Protein AF-A0A1T4YBB3-F1 (afdb_monomer_lite)

Secondary structure (DSSP, 8-state):
------------HHHHHHHHHHHHHHHHHHHHHHHHHHHHHHHHTGGGHHHHHH-SS-PBPTTS-BSHHHHGGGHHHHHHHHHHHHHHHHHHHHHHHHHHHHTT--

pLDDT: mean 76.16, std 15.02, range [39.19, 95.38]

Structure (mmCIF, N/CA/C/O backbone):
data_AF-A0A1T4YBB3-F1
#
_entry.id   AF-A0A1T4YBB3-F1
#
loop_
_atom_site.group_PDB
_atom_site.id
_atom_site.type_symbol
_atom_site.label_atom_id
_atom_site.label_alt_id
_atom_site.label_comp_id
_atom_site.label_asym_id
_atom_site.label_entity_id
_atom_site.label_seq_id
_atom_site.pdbx_PDB_ins_code
_atom_site.Cartn_x
_atom_site.Cartn_y
_atom_site.Cartn_z
_atom_site.occupancy
_atom_site.B_iso_or_equiv
_atom_site.auth_seq_id
_atom_site.auth_comp_id
_atom_site.auth_asym_id
_atom_site.auth_atom_id
_atom_site.pdbx_PDB_model_num
ATOM 1 N N . MET A 1 1 ? -35.969 -3.543 48.781 1.00 39.19 1 MET A N 1
ATOM 2 C CA . MET A 1 1 ? -34.513 -3.291 48.870 1.00 39.19 1 MET A CA 1
ATOM 3 C C . MET A 1 1 ? -33.815 -4.202 47.874 1.00 39.19 1 MET A C 1
ATOM 5 O O . MET A 1 1 ? -33.617 -5.369 48.161 1.00 39.19 1 MET A O 1
ATOM 9 N N . GLY A 1 2 ? -33.531 -3.699 46.675 1.00 42.69 2 GLY A N 1
ATOM 10 C CA . GLY A 1 2 ? -32.759 -4.411 45.659 1.00 42.69 2 GLY A CA 1
ATOM 11 C C . GLY A 1 2 ? -31.737 -3.434 45.110 1.00 42.69 2 GLY A C 1
ATOM 12 O O . GLY A 1 2 ? -32.071 -2.596 44.278 1.00 42.69 2 GLY A O 1
ATOM 13 N N . ILE A 1 3 ? -30.525 -3.470 45.659 1.00 47.03 3 ILE A N 1
ATOM 14 C CA . ILE A 1 3 ? -29.401 -2.661 45.191 1.00 47.03 3 ILE A CA 1
ATOM 15 C C . ILE A 1 3 ? -28.944 -3.308 43.884 1.00 47.03 3 ILE A C 1
ATOM 17 O O . ILE A 1 3 ? -28.122 -4.218 43.885 1.00 47.03 3 ILE A O 1
ATOM 21 N N . PHE A 1 4 ? -29.530 -2.876 42.765 1.00 47.88 4 PHE A N 1
ATOM 22 C CA . PHE A 1 4 ? -28.971 -3.126 41.443 1.00 47.88 4 PHE A CA 1
ATOM 23 C C . PHE A 1 4 ? -27.657 -2.353 41.364 1.00 47.88 4 PHE A C 1
ATOM 25 O O . PHE A 1 4 ? -27.613 -1.162 41.049 1.00 47.88 4 PHE A O 1
ATOM 32 N N . THR A 1 5 ? -26.574 -3.035 41.713 1.00 47.62 5 THR A N 1
ATOM 33 C CA . THR A 1 5 ? -25.212 -2.630 41.405 1.00 47.62 5 THR A CA 1
ATOM 34 C C . THR A 1 5 ? -25.109 -2.485 39.892 1.00 47.62 5 THR A C 1
ATOM 36 O O . THR A 1 5 ? -24.869 -3.446 39.166 1.00 47.62 5 THR A O 1
ATOM 39 N N . LYS A 1 6 ? -25.282 -1.254 39.393 1.00 47.25 6 LYS A N 1
ATOM 40 C CA . LYS A 1 6 ? -24.726 -0.850 38.102 1.00 47.25 6 LYS A CA 1
ATOM 41 C C . LYS A 1 6 ? -23.209 -0.971 38.232 1.00 47.25 6 LYS A C 1
ATOM 43 O O . LYS A 1 6 ? -22.528 0.019 38.499 1.00 47.25 6 LYS A O 1
ATOM 48 N N . SER A 1 7 ? -22.667 -2.173 38.044 1.00 48.91 7 SER A N 1
AT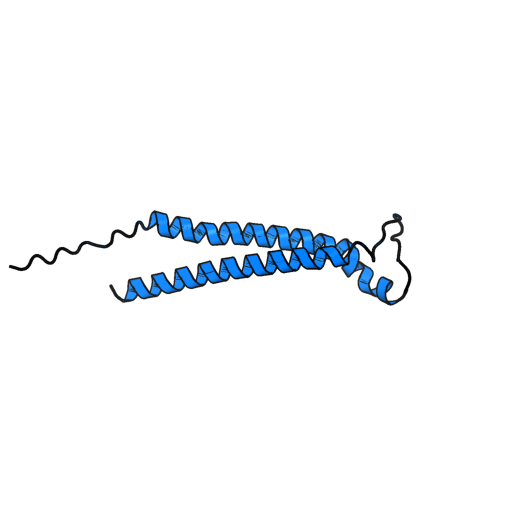OM 49 C CA . SER A 1 7 ? -21.297 -2.343 37.585 1.00 48.91 7 SER A CA 1
ATOM 50 C C . SER A 1 7 ? -21.266 -1.748 36.184 1.00 48.91 7 SER A C 1
ATOM 52 O O . SER A 1 7 ? -21.391 -2.435 35.175 1.00 48.91 7 SER A O 1
ATOM 54 N N . LYS A 1 8 ? -21.193 -0.410 36.125 1.00 48.59 8 LYS A N 1
ATOM 55 C CA . LYS A 1 8 ? -20.836 0.306 34.913 1.00 48.59 8 LYS A CA 1
ATOM 56 C C . LYS A 1 8 ? -19.569 -0.369 34.454 1.00 48.59 8 LYS A C 1
ATOM 58 O O . LYS A 1 8 ? -18.534 -0.295 35.110 1.00 48.59 8 LYS A O 1
ATOM 63 N N . VAL A 1 9 ? -19.734 -1.103 33.373 1.00 54.16 9 VAL A N 1
ATOM 64 C CA . VAL A 1 9 ? -18.707 -1.641 32.523 1.00 54.16 9 VAL A CA 1
ATOM 65 C C . VAL A 1 9 ? -17.825 -0.443 32.191 1.00 54.16 9 VAL A C 1
ATOM 67 O O . VAL A 1 9 ? -18.072 0.307 31.252 1.00 54.16 9 VAL A O 1
ATOM 70 N N . THR A 1 10 ? -16.824 -0.199 33.038 1.00 50.91 10 THR A N 1
ATOM 71 C CA . THR A 1 10 ? -15.710 0.699 32.772 1.00 50.91 10 THR A CA 1
ATOM 72 C C . THR A 1 10 ? -14.899 -0.020 31.710 1.00 50.91 10 THR A C 1
ATOM 74 O O . THR A 1 10 ? -13.813 -0.535 31.967 1.00 50.91 10 THR A O 1
ATOM 77 N N . VAL A 1 11 ? -15.470 -0.149 30.503 1.00 57.09 11 VAL A N 1
ATOM 78 C CA . VAL A 1 11 ? -14.690 -0.464 29.318 1.00 57.09 11 VAL A CA 1
ATOM 79 C C . VAL A 1 11 ? -13.616 0.589 29.344 1.00 57.09 11 VAL A C 1
ATOM 81 O O . VAL A 1 11 ? -13.920 1.781 29.367 1.00 57.09 11 VAL A O 1
ATOM 84 N N . ASN A 1 12 ? -12.374 0.148 29.456 1.00 53.75 12 ASN A N 1
ATOM 85 C CA . ASN A 1 12 ? -11.222 1.019 29.503 1.00 53.75 12 ASN A CA 1
ATOM 86 C C . ASN A 1 12 ? -11.205 1.785 28.167 1.00 53.75 12 ASN A C 1
ATOM 88 O O . ASN A 1 12 ? -10.692 1.298 27.158 1.00 53.75 12 ASN A O 1
ATOM 92 N N . THR A 1 13 ? -11.877 2.938 28.129 1.00 59.69 13 THR A N 1
ATOM 93 C CA . THR A 1 13 ? -12.187 3.710 26.916 1.00 59.69 13 THR A CA 1
ATOM 94 C C . THR A 1 13 ? -10.900 4.119 26.208 1.00 59.69 13 THR A C 1
ATOM 96 O O . THR A 1 13 ? -10.827 4.136 24.976 1.00 59.69 13 THR A O 1
ATOM 99 N N . SER A 1 14 ? -9.848 4.336 26.999 1.00 57.69 14 SER A N 1
ATOM 100 C CA . SER A 1 14 ? -8.469 4.561 26.576 1.00 57.69 14 SER A CA 1
ATOM 101 C C . SER A 1 14 ? -7.889 3.386 25.776 1.00 57.69 14 SER A C 1
ATOM 103 O O . SER A 1 14 ? -7.282 3.597 24.724 1.00 57.69 14 SER A O 1
ATOM 105 N N . PHE A 1 15 ? -8.113 2.142 26.206 1.00 61.09 15 PHE A N 1
ATOM 106 C CA . PHE A 1 15 ? -7.582 0.944 25.553 1.00 61.09 15 PHE A CA 1
ATOM 107 C C . PHE A 1 15 ? -8.271 0.681 24.210 1.00 61.09 15 PHE A C 1
ATOM 109 O O . PHE A 1 15 ? -7.610 0.415 23.203 1.00 61.09 15 PHE A O 1
ATOM 116 N N . THR A 1 16 ? -9.596 0.842 24.158 1.00 65.62 16 THR A N 1
ATOM 117 C CA . THR A 1 16 ? -10.370 0.730 22.913 1.00 65.62 16 THR A CA 1
ATOM 118 C C . THR A 1 16 ? -10.020 1.829 21.913 1.00 65.62 16 THR A C 1
ATOM 120 O O . THR A 1 16 ? -9.893 1.551 20.719 1.00 65.62 16 THR A O 1
ATOM 123 N N . ALA A 1 17 ? -9.785 3.058 22.386 1.00 65.88 17 ALA A N 1
ATOM 124 C CA . ALA A 1 17 ? -9.340 4.158 21.539 1.00 65.88 17 ALA A CA 1
ATOM 125 C C . ALA A 1 17 ? -7.941 3.880 20.968 1.00 65.88 17 ALA A C 1
ATOM 127 O O . ALA A 1 17 ? -7.756 3.942 19.753 1.00 65.88 17 ALA A O 1
ATOM 128 N N . LYS A 1 18 ? -6.975 3.485 21.806 1.00 73.44 18 LYS A N 1
ATOM 129 C CA . LYS A 1 18 ? -5.600 3.171 21.379 1.00 73.44 18 LYS A CA 1
ATOM 130 C C . LYS A 1 18 ? -5.560 2.076 20.308 1.00 73.44 18 LYS A C 1
ATOM 132 O O . LYS A 1 18 ? -4.876 2.218 19.294 1.00 73.44 18 LYS A O 1
ATOM 137 N N . ARG A 1 19 ? -6.344 1.008 20.494 1.00 74.38 19 ARG A N 1
ATOM 138 C CA . ARG A 1 19 ? -6.449 -0.102 19.532 1.00 74.38 19 ARG A CA 1
ATOM 139 C C . ARG A 1 19 ? -7.051 0.349 18.198 1.00 74.38 19 ARG A C 1
ATOM 141 O O . ARG A 1 19 ? -6.609 -0.103 17.147 1.00 74.38 19 ARG A O 1
ATOM 148 N N . ARG A 1 20 ? -8.002 1.288 18.227 1.00 73.25 20 ARG A N 1
ATOM 149 C CA . ARG A 1 20 ? -8.627 1.873 17.034 1.00 73.25 20 ARG A CA 1
ATOM 150 C C . ARG A 1 20 ? -7.647 2.733 16.225 1.00 73.25 20 ARG A C 1
ATOM 152 O O . ARG A 1 20 ? -7.534 2.543 15.017 1.00 73.25 20 ARG A O 1
ATOM 159 N N . TRP A 1 21 ? -6.904 3.625 16.877 1.00 78.38 21 TRP A N 1
ATOM 160 C CA . TRP A 1 21 ? -5.900 4.470 16.214 1.00 78.38 21 TRP A CA 1
ATOM 161 C C . TRP A 1 21 ? -4.757 3.659 15.597 1.00 78.38 21 TRP A C 1
ATOM 163 O O . TRP A 1 21 ? -4.272 4.002 14.522 1.00 78.38 21 TRP A O 1
ATOM 173 N N . SER A 1 22 ? -4.390 2.530 16.212 1.00 84.75 22 SER A N 1
ATOM 174 C CA . SER A 1 22 ? -3.405 1.606 15.642 1.00 84.75 22 SER A CA 1
ATOM 175 C C . SER A 1 22 ? -3.799 1.120 14.240 1.00 84.75 22 SER A C 1
ATOM 177 O O . SER A 1 22 ? -2.941 1.044 13.366 1.00 84.75 22 SER A O 1
ATOM 179 N N . HIS A 1 23 ? -5.087 0.869 13.968 1.00 85.44 23 HIS A N 1
ATOM 180 C CA . HIS A 1 23 ? -5.533 0.472 12.628 1.00 85.44 23 HIS A CA 1
ATOM 181 C C . HIS A 1 23 ? -5.306 1.563 11.577 1.00 85.44 23 HIS A C 1
ATOM 183 O O . HIS A 1 23 ? -4.908 1.233 10.462 1.00 85.44 23 HIS A O 1
ATOM 189 N N . LEU A 1 24 ? -5.512 2.834 11.935 1.00 88.69 24 LEU A N 1
ATOM 190 C CA . LEU A 1 24 ? -5.277 3.966 11.037 1.00 88.69 24 LEU A CA 1
ATOM 191 C C . LEU A 1 24 ? -3.786 4.184 10.784 1.00 88.69 24 LEU A C 1
ATOM 193 O O . LEU A 1 24 ? -3.385 4.330 9.636 1.00 88.69 24 LEU A O 1
ATOM 197 N N . ILE A 1 25 ? -2.959 4.132 11.832 1.00 91.44 25 ILE A N 1
ATOM 198 C CA . ILE A 1 25 ? -1.500 4.260 11.700 1.00 91.44 25 ILE A CA 1
ATOM 199 C C . ILE A 1 25 ? -0.959 3.150 10.795 1.00 91.44 25 ILE A C 1
ATOM 201 O O . ILE A 1 25 ? -0.224 3.417 9.848 1.00 91.44 25 ILE A O 1
ATOM 205 N N . 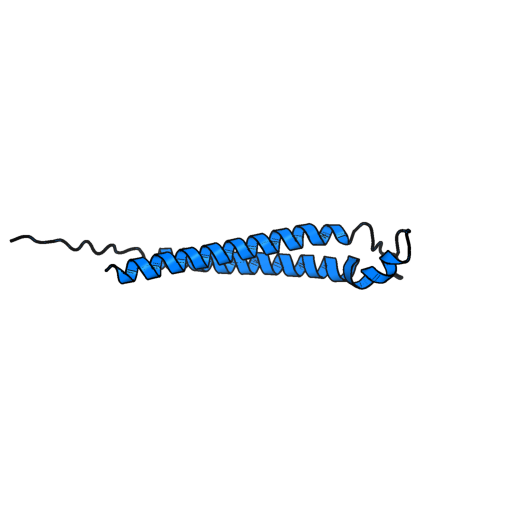ILE A 1 26 ? -1.376 1.904 11.033 1.00 91.75 26 ILE A N 1
ATOM 206 C CA . ILE A 1 26 ? -0.978 0.770 10.197 1.00 91.75 26 ILE A CA 1
ATOM 207 C C . ILE A 1 26 ? -1.471 0.968 8.757 1.00 91.75 26 ILE A C 1
ATOM 209 O O . ILE A 1 26 ? -0.714 0.691 7.831 1.00 91.75 26 ILE A O 1
ATOM 213 N N . ALA A 1 27 ? -2.697 1.457 8.547 1.00 91.50 27 ALA A N 1
ATOM 214 C CA . ALA A 1 27 ? -3.210 1.733 7.207 1.00 91.50 27 ALA A CA 1
ATOM 215 C C . ALA A 1 27 ? -2.351 2.772 6.470 1.00 91.50 27 ALA A C 1
ATOM 217 O O . ALA A 1 27 ? -1.960 2.519 5.336 1.00 91.50 27 ALA A O 1
ATOM 218 N N . ILE A 1 28 ? -1.997 3.884 7.124 1.00 94.69 28 ILE A N 1
ATOM 219 C CA . ILE A 1 28 ? -1.136 4.932 6.552 1.00 94.69 28 ILE A CA 1
ATOM 220 C C . ILE A 1 28 ? 0.207 4.350 6.111 1.00 94.69 28 ILE A C 1
ATOM 222 O O . ILE A 1 28 ? 0.641 4.601 4.992 1.00 94.69 28 ILE A O 1
ATOM 226 N N . VAL A 1 29 ? 0.835 3.523 6.951 1.00 95.38 29 VAL A N 1
ATOM 227 C CA . VAL A 1 29 ? 2.105 2.864 6.609 1.00 95.38 29 VAL A CA 1
ATOM 228 C C . VAL A 1 29 ? 1.956 1.990 5.360 1.00 95.38 29 VAL A C 1
ATOM 230 O O . VAL A 1 29 ? 2.778 2.071 4.452 1.00 95.38 29 VAL A O 1
ATOM 233 N N . HIS A 1 30 ? 0.886 1.194 5.270 1.00 93.44 30 HIS A N 1
ATOM 234 C CA . HIS A 1 30 ? 0.642 0.344 4.102 1.00 93.44 30 HIS A CA 1
ATOM 235 C C . HIS A 1 30 ? 0.375 1.165 2.836 1.00 93.44 30 HIS A C 1
ATOM 237 O O . HIS A 1 30 ? 0.912 0.835 1.784 1.00 93.44 30 HIS A O 1
ATOM 243 N N . PHE A 1 31 ? -0.389 2.256 2.924 1.00 93.94 31 PHE A N 1
ATOM 244 C CA . PHE A 1 31 ? -0.596 3.151 1.783 1.00 93.94 31 PHE A CA 1
ATOM 245 C C . PHE A 1 31 ? 0.688 3.870 1.363 1.00 93.94 31 PHE A C 1
ATOM 247 O O . PHE A 1 31 ? 0.913 4.035 0.169 1.00 93.94 31 PHE A O 1
ATOM 254 N N . GLY A 1 32 ? 1.559 4.226 2.311 1.00 95.06 32 GLY A N 1
ATOM 255 C CA . GLY A 1 32 ? 2.886 4.763 2.014 1.00 95.06 32 GLY A CA 1
ATOM 256 C C . GLY A 1 32 ? 3.731 3.784 1.197 1.00 95.06 32 GLY A C 1
ATOM 257 O O . GLY A 1 32 ? 4.270 4.154 0.157 1.00 95.06 32 GLY A O 1
ATOM 258 N N . PHE A 1 33 ? 3.779 2.511 1.603 1.00 93.69 33 PHE A N 1
ATOM 259 C CA . PHE A 1 33 ? 4.454 1.470 0.821 1.00 93.69 33 PHE A CA 1
ATOM 260 C C . PHE A 1 33 ? 3.787 1.232 -0.537 1.00 93.69 33 PHE A C 1
ATOM 262 O O . PHE A 1 33 ? 4.481 1.118 -1.544 1.00 93.69 33 PHE A O 1
ATOM 269 N N . ALA A 1 34 ? 2.454 1.204 -0.596 1.00 93.50 34 ALA A N 1
ATOM 270 C CA . ALA A 1 34 ? 1.723 1.052 -1.851 1.00 93.50 34 ALA A CA 1
ATOM 271 C C . ALA A 1 34 ? 2.060 2.172 -2.846 1.00 93.50 34 ALA A C 1
ATOM 273 O O . ALA A 1 34 ? 2.311 1.889 -4.018 1.00 93.50 34 ALA A O 1
ATOM 274 N N . ALA A 1 35 ? 2.121 3.419 -2.367 1.00 93.00 35 ALA A N 1
ATOM 275 C CA . ALA A 1 35 ? 2.495 4.584 -3.158 1.00 93.00 35 ALA A CA 1
ATOM 276 C C . ALA A 1 35 ? 3.960 4.524 -3.609 1.00 93.00 35 ALA A C 1
ATOM 278 O O . ALA A 1 35 ? 4.239 4.787 -4.774 1.00 93.00 35 ALA A O 1
ATOM 279 N N . LEU A 1 36 ? 4.883 4.114 -2.731 1.00 93.44 36 LEU A N 1
ATOM 280 C CA . LEU A 1 36 ? 6.298 3.943 -3.072 1.00 93.44 36 LEU A CA 1
ATOM 281 C C . LEU A 1 36 ? 6.487 2.915 -4.198 1.00 93.44 36 LEU A C 1
ATOM 283 O O . LEU A 1 36 ? 7.099 3.214 -5.220 1.00 93.44 36 LEU A O 1
ATOM 287 N N . PHE A 1 37 ? 5.920 1.717 -4.045 1.00 90.75 37 PHE A N 1
ATOM 288 C CA . PHE A 1 37 ? 6.016 0.681 -5.076 1.00 90.75 37 PHE A CA 1
ATOM 289 C C . PHE A 1 37 ? 5.240 1.053 -6.344 1.00 90.75 37 PHE A C 1
ATOM 291 O O . PHE A 1 37 ? 5.686 0.741 -7.446 1.00 90.75 37 PHE A O 1
ATOM 298 N N . GLY A 1 38 ? 4.121 1.767 -6.205 1.00 90.69 38 GLY A N 1
ATOM 299 C CA . GLY A 1 38 ? 3.359 2.309 -7.328 1.00 90.69 38 GLY A CA 1
ATOM 300 C C . GLY A 1 38 ? 4.153 3.351 -8.117 1.00 90.69 38 GLY A C 1
ATOM 301 O O . GLY A 1 38 ? 4.117 3.345 -9.343 1.00 90.69 38 GLY A O 1
ATOM 302 N N . PHE A 1 39 ? 4.937 4.190 -7.438 1.00 89.69 39 PHE A N 1
ATOM 303 C CA . PHE A 1 39 ? 5.843 5.145 -8.072 1.00 89.69 39 PHE A CA 1
ATOM 304 C C . PHE A 1 39 ? 6.968 4.436 -8.839 1.00 89.69 39 PHE A C 1
ATOM 306 O O . PHE A 1 39 ? 7.236 4.779 -9.991 1.00 89.69 39 PHE A O 1
ATOM 313 N N . CYS A 1 40 ? 7.573 3.395 -8.255 1.00 87.06 40 CYS A N 1
ATOM 314 C CA . CYS A 1 40 ? 8.551 2.558 -8.956 1.00 87.06 40 CYS A CA 1
ATOM 315 C C . CYS A 1 40 ? 7.942 1.879 -10.192 1.00 87.06 40 CYS A C 1
ATOM 317 O O . CYS A 1 40 ? 8.548 1.902 -11.260 1.00 87.06 40 CYS A O 1
ATOM 319 N N . PHE A 1 41 ? 6.734 1.321 -10.076 1.00 86.88 41 PHE A N 1
ATOM 320 C CA . PHE A 1 41 ? 6.001 0.754 -11.210 1.00 86.88 41 PHE A CA 1
ATOM 321 C C . PHE A 1 41 ? 5.725 1.805 -12.293 1.00 86.88 41 PHE A C 1
ATOM 323 O O . PHE A 1 41 ? 5.924 1.545 -13.481 1.00 86.88 41 PHE A O 1
ATOM 330 N N . TYR A 1 42 ? 5.314 3.007 -11.888 1.00 85.25 42 TYR A N 1
ATOM 331 C CA . TYR A 1 42 ? 5.020 4.090 -12.812 1.00 85.25 42 TYR A CA 1
ATOM 332 C C . TYR A 1 42 ? 6.256 4.490 -13.619 1.00 85.25 42 TYR A C 1
ATOM 334 O O . TYR A 1 42 ? 6.229 4.425 -14.843 1.00 85.25 42 TYR A O 1
ATOM 342 N N . GLY A 1 43 ? 7.360 4.833 -12.951 1.00 82.25 43 GLY A N 1
ATOM 343 C CA . GLY A 1 43 ? 8.572 5.291 -13.635 1.00 82.25 43 GLY A CA 1
ATOM 344 C C . GLY A 1 43 ? 9.268 4.209 -14.464 1.00 82.25 43 GLY A C 1
ATOM 345 O O . GLY A 1 43 ? 9.963 4.523 -15.427 1.00 82.25 43 GLY A O 1
ATOM 346 N N . ARG A 1 44 ? 9.091 2.932 -14.103 1.00 76.88 44 ARG A N 1
ATOM 347 C CA . ARG A 1 44 ? 9.872 1.819 -14.664 1.00 76.88 44 ARG A CA 1
ATOM 348 C C . ARG A 1 44 ? 9.110 0.932 -15.638 1.00 76.88 44 ARG A C 1
ATOM 350 O O . ARG A 1 44 ? 9.746 0.142 -16.313 1.00 76.88 44 ARG A O 1
ATOM 357 N N . PHE A 1 45 ? 7.786 1.043 -15.700 1.00 78.44 45 PHE A N 1
ATOM 358 C CA . PHE A 1 45 ? 6.950 0.296 -16.640 1.00 78.44 45 PHE A CA 1
ATOM 359 C C . PHE A 1 45 ? 5.876 1.180 -17.261 1.00 78.44 45 PHE A C 1
ATOM 361 O O . PHE A 1 45 ? 5.789 1.286 -18.478 1.00 78.44 45 PHE A O 1
ATOM 368 N N . TRP A 1 46 ? 5.055 1.832 -16.431 1.00 80.06 46 TRP A N 1
ATOM 369 C CA . TRP A 1 46 ? 3.858 2.511 -16.928 1.00 80.06 46 TRP A CA 1
ATOM 370 C C . TRP A 1 46 ? 4.189 3.721 -17.805 1.00 80.06 46 TRP A C 1
ATOM 372 O O . TRP A 1 46 ? 3.583 3.887 -18.851 1.00 80.06 46 TRP A O 1
ATOM 382 N N . ALA A 1 47 ? 5.176 4.540 -17.450 1.00 81.19 47 ALA A N 1
ATOM 383 C CA . ALA A 1 47 ? 5.558 5.701 -18.257 1.00 81.19 47 ALA A CA 1
ATOM 384 C C . ALA A 1 47 ? 5.948 5.326 -19.701 1.00 81.19 47 ALA A C 1
ATOM 386 O O . ALA A 1 47 ? 5.712 6.097 -20.621 1.00 81.19 47 ALA A O 1
ATOM 387 N N . TRP A 1 48 ? 6.463 4.111 -19.895 1.00 76.69 48 TRP A N 1
ATOM 388 C CA . TRP A 1 48 ? 7.002 3.603 -21.157 1.00 76.69 48 TRP A CA 1
ATOM 389 C C . TRP A 1 48 ? 6.092 2.551 -21.812 1.00 76.69 48 TRP A C 1
ATOM 391 O O . TRP A 1 48 ? 6.491 1.873 -22.755 1.00 76.69 48 TRP A O 1
ATOM 401 N N . ARG A 1 49 ? 4.865 2.382 -21.301 1.00 76.31 49 ARG A N 1
ATOM 402 C CA . ARG A 1 49 ? 3.915 1.329 -21.709 1.00 76.31 49 ARG A CA 1
ATOM 403 C C . ARG A 1 49 ? 3.609 1.329 -23.209 1.00 76.31 49 ARG A C 1
ATOM 405 O O . ARG A 1 49 ? 3.419 0.266 -23.786 1.00 76.31 49 ARG A O 1
ATOM 412 N N . GLU A 1 50 ? 3.537 2.509 -23.818 1.00 76.62 50 GLU A N 1
ATOM 413 C CA . GLU A 1 50 ? 3.191 2.661 -25.234 1.00 76.62 50 GLU A CA 1
ATOM 414 C C . GLU A 1 50 ? 4.376 2.313 -26.133 1.00 76.62 50 GLU A C 1
ATOM 416 O O . GLU A 1 50 ? 4.198 1.649 -27.147 1.00 76.62 50 GLU A O 1
ATOM 421 N N . GLU A 1 51 ? 5.589 2.666 -25.709 1.00 75.75 51 GLU A N 1
ATOM 422 C CA . GLU A 1 51 ? 6.824 2.308 -26.405 1.00 75.75 51 GLU A CA 1
ATOM 423 C C . GLU A 1 51 ? 7.092 0.800 -26.302 1.00 75.75 51 GLU A C 1
ATOM 425 O O . GLU A 1 51 ? 7.352 0.153 -27.311 1.00 75.75 51 GLU A O 1
ATOM 430 N N . ILE A 1 52 ? 6.913 0.192 -25.120 1.00 70.31 52 ILE A N 1
ATOM 431 C CA . ILE A 1 52 ? 7.015 -1.269 -24.938 1.00 70.31 52 ILE A CA 1
ATOM 432 C C . ILE A 1 52 ? 6.001 -2.018 -25.815 1.00 70.31 52 ILE A C 1
ATOM 434 O O . ILE A 1 52 ? 6.303 -3.091 -26.326 1.00 70.31 52 ILE A O 1
ATOM 438 N N . ALA A 1 53 ? 4.800 -1.470 -26.011 1.00 72.00 53 ALA A N 1
ATOM 439 C CA . ALA A 1 53 ? 3.782 -2.103 -26.847 1.00 72.00 53 ALA A CA 1
ATOM 440 C C . ALA A 1 53 ? 4.137 -2.102 -28.346 1.00 72.00 53 ALA A C 1
ATOM 442 O O . ALA A 1 53 ? 3.563 -2.882 -29.104 1.00 72.00 53 ALA A O 1
ATOM 443 N N . GLN A 1 54 ? 5.062 -1.238 -28.777 1.00 72.19 54 GLN A N 1
ATOM 444 C CA . GLN A 1 54 ? 5.492 -1.116 -30.172 1.00 72.19 54 GLN A CA 1
ATOM 445 C C . GLN A 1 54 ? 6.720 -1.970 -30.507 1.00 72.19 54 GLN A C 1
ATOM 447 O O . GLN A 1 54 ? 6.949 -2.255 -31.682 1.00 72.19 54 GLN A O 1
ATOM 452 N N . VAL A 1 55 ? 7.505 -2.390 -29.509 1.00 66.12 55 VAL A N 1
ATOM 453 C CA . VAL A 1 55 ? 8.719 -3.190 -29.715 1.00 66.12 55 VAL A CA 1
ATOM 454 C C . VAL A 1 55 ? 8.625 -4.495 -28.925 1.00 66.12 55 VAL A C 1
ATOM 456 O O . VAL A 1 55 ? 8.637 -4.489 -27.701 1.00 66.12 55 VAL A O 1
ATOM 459 N N . GLU A 1 56 ? 8.595 -5.640 -29.617 1.00 57.62 56 GLU A N 1
ATOM 460 C CA . GLU A 1 56 ? 8.607 -6.980 -28.989 1.00 57.62 56 GLU A CA 1
ATOM 461 C C . GLU A 1 56 ? 9.897 -7.269 -28.191 1.00 57.62 56 GLU A C 1
ATOM 463 O O . GLU A 1 56 ? 9.973 -8.228 -27.421 1.00 57.62 56 GLU A O 1
ATOM 468 N N . THR A 1 57 ? 10.932 -6.445 -28.364 1.00 57.31 57 THR A N 1
ATOM 469 C CA . THR A 1 57 ? 12.258 -6.626 -27.768 1.00 57.31 57 THR A CA 1
ATOM 470 C C . THR A 1 57 ? 12.414 -5.848 -26.463 1.00 57.31 57 THR A C 1
ATOM 472 O O . THR A 1 57 ? 11.831 -4.781 -26.295 1.00 57.31 57 THR A O 1
ATOM 475 N N . SER A 1 58 ? 13.265 -6.332 -25.554 1.00 58.72 58 SER A N 1
ATOM 476 C CA . SER A 1 58 ? 13.656 -5.641 -24.316 1.00 58.72 58 SER A CA 1
ATOM 477 C C . SER A 1 58 ? 14.119 -4.204 -24.583 1.00 58.72 58 SER A C 1
ATOM 479 O O . SER A 1 58 ? 15.265 -3.981 -24.970 1.00 58.72 58 SER A O 1
ATOM 481 N N . PHE A 1 59 ? 13.221 -3.239 -24.372 1.00 62.53 59 PHE A N 1
ATOM 482 C CA . PHE A 1 59 ? 13.514 -1.822 -24.532 1.00 62.53 59 PHE A CA 1
ATOM 483 C C . PHE A 1 59 ? 14.464 -1.369 -23.420 1.00 62.53 59 PHE A C 1
ATOM 485 O O . PHE A 1 59 ? 14.200 -1.564 -22.225 1.00 62.53 59 PHE A O 1
ATOM 492 N N . LEU A 1 60 ? 15.593 -0.799 -23.831 1.00 65.44 60 LEU A N 1
ATOM 493 C CA . LEU A 1 60 ? 16.552 -0.158 -22.946 1.00 65.44 60 LEU A CA 1
ATOM 494 C C . LEU A 1 60 ? 16.270 1.342 -22.990 1.00 65.44 60 LEU A C 1
ATOM 496 O O . LEU A 1 60 ? 16.247 1.936 -24.065 1.00 65.44 60 LEU A O 1
ATOM 500 N N . THR A 1 61 ? 16.054 1.959 -21.829 1.00 63.34 61 THR A N 1
ATOM 501 C CA . THR A 1 61 ? 16.053 3.426 -21.704 1.00 63.34 61 THR A CA 1
ATOM 502 C C . THR A 1 61 ? 17.405 3.961 -22.213 1.00 63.34 61 THR A C 1
ATOM 504 O O . THR A 1 61 ? 18.387 3.218 -22.129 1.00 63.34 61 THR A O 1
ATOM 507 N N . PRO A 1 62 ? 17.525 5.220 -22.683 1.00 65.00 62 PRO A N 1
ATOM 508 C CA . PRO A 1 62 ? 18.816 5.797 -23.092 1.00 65.00 62 PRO A CA 1
ATOM 509 C C . PRO A 1 62 ? 19.940 5.640 -22.052 1.00 65.00 62 PRO A C 1
ATOM 511 O O . PRO A 1 62 ? 21.108 5.521 -22.409 1.00 65.00 62 PRO A O 1
ATOM 514 N N . ASP A 1 63 ? 19.572 5.532 -20.774 1.00 67.69 63 ASP A N 1
ATOM 515 C CA . ASP A 1 63 ? 20.466 5.278 -19.639 1.00 67.69 63 ASP A CA 1
ATOM 516 C C . ASP A 1 63 ? 20.905 3.797 -19.502 1.00 67.69 63 ASP A C 1
ATOM 518 O O . ASP A 1 63 ? 21.479 3.399 -18.490 1.00 67.69 63 ASP A O 1
ATOM 522 N N . GLY A 1 64 ? 20.580 2.936 -20.474 1.00 64.56 64 GLY A N 1
ATOM 523 C CA . GLY A 1 64 ? 20.891 1.500 -20.480 1.00 64.56 64 GLY A CA 1
ATOM 524 C C . GLY A 1 64 ? 20.026 0.644 -19.545 1.00 64.56 64 GLY A C 1
ATOM 525 O O . GLY A 1 64 ? 20.318 -0.531 -19.324 1.00 64.56 64 GLY A O 1
ATOM 526 N N . SER A 1 65 ? 18.960 1.203 -18.969 1.00 65.25 65 SER A N 1
ATOM 527 C CA . SER A 1 65 ? 18.096 0.498 -18.019 1.00 65.25 65 SER A CA 1
ATOM 528 C C . SER A 1 65 ? 17.048 -0.363 -18.736 1.00 65.25 65 SER A C 1
ATOM 530 O O . SER A 1 65 ? 16.281 0.140 -19.549 1.00 65.25 65 SER A O 1
ATOM 532 N N . ASN A 1 66 ? 16.945 -1.650 -18.387 1.00 64.38 66 ASN A N 1
ATOM 533 C CA . ASN A 1 66 ? 15.895 -2.529 -18.916 1.00 64.38 66 ASN A CA 1
ATOM 534 C C . ASN A 1 66 ? 14.537 -2.209 -18.268 1.00 64.38 66 ASN A C 1
ATOM 536 O O . ASN A 1 66 ? 14.356 -2.363 -17.056 1.00 64.38 66 ASN A O 1
ATOM 540 N N . VAL A 1 67 ? 13.594 -1.768 -19.100 1.00 64.31 67 VAL A N 1
ATOM 541 C CA . VAL A 1 67 ? 12.247 -1.330 -18.704 1.00 64.31 67 VAL A CA 1
ATOM 542 C C . VAL A 1 67 ? 11.287 -2.524 -18.557 1.00 64.31 67 VAL A C 1
ATOM 544 O O . VAL A 1 67 ? 10.408 -2.536 -17.696 1.00 64.31 67 VAL A O 1
ATOM 547 N N . ASN A 1 68 ? 11.489 -3.583 -19.347 1.00 59.84 68 ASN A N 1
ATOM 548 C CA . ASN A 1 68 ? 10.515 -4.663 -19.517 1.00 59.84 68 ASN A CA 1
ATOM 549 C C . ASN A 1 68 ? 10.617 -5.747 -18.423 1.00 59.84 68 ASN A C 1
ATOM 551 O O . ASN A 1 68 ? 9.614 -6.169 -17.855 1.00 59.84 68 ASN A O 1
ATOM 555 N N . SER A 1 69 ? 11.831 -6.166 -18.049 1.00 60.50 69 SER A N 1
ATOM 556 C CA . SER A 1 69 ? 12.006 -7.285 -17.100 1.00 60.50 69 SER A CA 1
ATOM 557 C C . SER A 1 69 ? 11.859 -6.894 -15.625 1.00 60.50 69 SER A C 1
ATOM 559 O O . SER A 1 69 ? 11.566 -7.747 -14.791 1.00 60.50 69 SER A O 1
ATOM 561 N N . GLY A 1 70 ? 12.066 -5.620 -15.280 1.00 64.19 70 GLY A N 1
ATOM 562 C CA . GLY A 1 70 ? 12.085 -5.157 -13.887 1.00 64.19 70 GLY A CA 1
A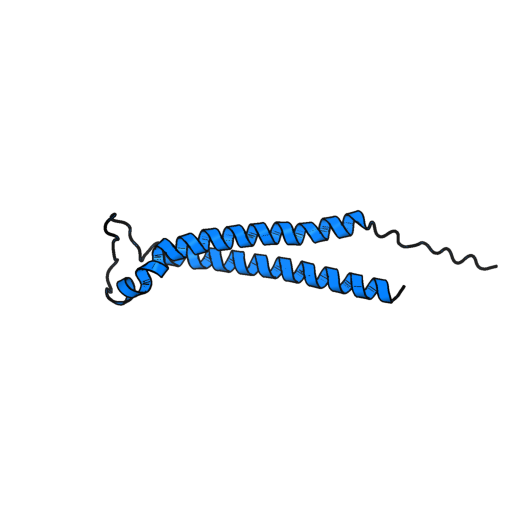TOM 563 C C . GLY A 1 70 ? 10.909 -4.275 -13.484 1.00 64.19 70 GLY A C 1
ATOM 564 O O . GLY A 1 70 ? 10.784 -3.954 -12.310 1.00 64.19 70 GLY A O 1
ATOM 565 N N . GLY A 1 71 ? 10.074 -3.838 -14.426 1.00 70.06 71 GLY A N 1
ATOM 566 C CA . GLY A 1 71 ? 9.033 -2.847 -14.170 1.00 70.06 71 GLY A CA 1
ATOM 567 C C . GLY A 1 71 ? 7.737 -3.445 -13.609 1.00 70.06 71 GLY A C 1
ATOM 568 O O . GLY A 1 71 ? 7.238 -2.987 -12.581 1.00 70.06 71 GLY A O 1
ATOM 569 N N . MET A 1 72 ? 7.224 -4.518 -14.226 1.00 75.12 72 MET A N 1
ATOM 570 C CA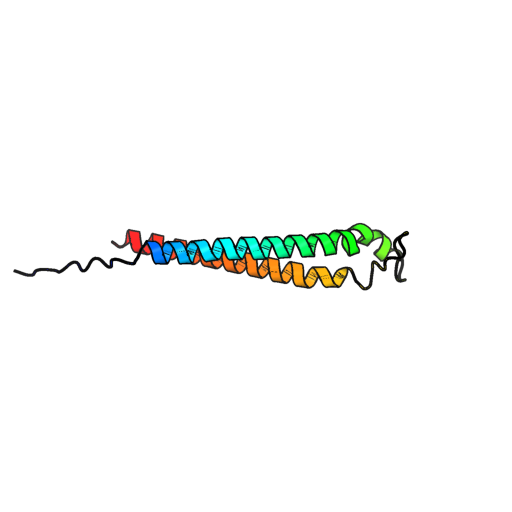 . MET A 1 72 ? 5.967 -5.164 -13.808 1.00 75.12 72 MET A CA 1
ATOM 571 C C . MET A 1 72 ? 6.020 -5.767 -12.401 1.00 75.12 72 MET A C 1
ATOM 573 O O . MET A 1 72 ? 4.997 -5.815 -11.717 1.00 75.12 72 MET A O 1
ATOM 577 N N . VAL A 1 73 ? 7.201 -6.192 -11.938 1.00 84.75 73 VAL A N 1
ATOM 578 C CA . VAL A 1 73 ? 7.363 -6.817 -10.615 1.00 84.75 73 VAL A CA 1
ATOM 579 C C . VAL A 1 73 ? 6.937 -5.888 -9.475 1.00 84.75 73 VAL A C 1
ATOM 581 O O . VAL A 1 73 ? 6.529 -6.374 -8.428 1.00 84.75 73 VAL A O 1
ATOM 584 N N . TRP A 1 74 ? 6.968 -4.566 -9.682 1.00 85.31 74 TRP A N 1
ATOM 585 C CA . TRP A 1 74 ? 6.586 -3.568 -8.678 1.00 85.31 74 TRP A CA 1
ATOM 586 C C . TRP A 1 74 ? 5.070 -3.367 -8.553 1.00 85.31 74 TRP A C 1
ATOM 588 O O . TRP A 1 74 ? 4.603 -2.897 -7.512 1.00 85.31 74 TRP A O 1
ATOM 598 N N . ALA A 1 75 ? 4.283 -3.772 -9.557 1.00 85.38 75 ALA A N 1
ATOM 599 C CA . ALA A 1 75 ? 2.822 -3.694 -9.497 1.00 85.38 75 ALA A CA 1
ATOM 600 C C . ALA A 1 75 ? 2.249 -4.620 -8.416 1.00 85.38 75 ALA A C 1
ATOM 602 O O . ALA A 1 75 ? 1.354 -4.231 -7.665 1.00 85.38 75 ALA A O 1
ATOM 603 N N . LEU A 1 76 ? 2.795 -5.835 -8.311 1.00 89.62 76 LEU A N 1
ATOM 604 C CA . LEU A 1 76 ? 2.332 -6.847 -7.367 1.00 89.62 76 LEU A CA 1
ATOM 605 C C . LEU A 1 76 ? 2.453 -6.398 -5.896 1.00 89.62 76 LEU A C 1
ATOM 607 O O . LEU A 1 76 ? 1.430 -6.393 -5.207 1.00 89.62 76 LEU A O 1
ATOM 611 N N . PRO A 1 77 ? 3.629 -5.976 -5.383 1.00 89.50 77 PRO A N 1
ATOM 612 C CA . PRO A 1 77 ? 3.736 -5.479 -4.018 1.00 89.50 77 PRO A CA 1
ATOM 613 C C . PRO A 1 77 ? 2.901 -4.212 -3.812 1.00 89.50 77 PRO A C 1
ATOM 615 O O . PRO A 1 77 ? 2.239 -4.109 -2.783 1.00 89.50 77 PRO A O 1
ATOM 618 N N . SER A 1 78 ? 2.851 -3.287 -4.783 1.00 91.12 78 SER A N 1
ATOM 619 C CA . SER A 1 78 ? 2.008 -2.084 -4.682 1.00 91.12 78 SER A CA 1
ATOM 620 C C . SER A 1 78 ? 0.539 -2.440 -4.424 1.00 91.12 78 SER A C 1
ATOM 622 O O . SER A 1 78 ? -0.061 -1.943 -3.466 1.00 91.12 78 SER A O 1
ATOM 624 N N . LEU A 1 79 ? -0.011 -3.376 -5.203 1.00 92.81 79 LEU A N 1
ATOM 625 C CA . LEU A 1 79 ? -1.389 -3.836 -5.054 1.00 92.81 79 LEU A CA 1
ATOM 626 C C . LEU A 1 79 ? -1.620 -4.539 -3.710 1.00 92.81 79 LEU A C 1
ATOM 628 O O . LEU A 1 79 ? -2.601 -4.250 -3.025 1.00 92.81 79 LEU A O 1
ATOM 632 N N . VAL A 1 80 ? -0.706 -5.421 -3.294 1.00 95.06 80 VAL A N 1
ATOM 633 C CA . VAL A 1 80 ? -0.801 -6.126 -2.005 1.00 95.06 80 VAL A CA 1
ATOM 634 C C . VAL A 1 80 ? -0.847 -5.132 -0.844 1.00 95.06 80 VAL A C 1
ATOM 636 O O . VAL A 1 80 ? -1.730 -5.222 0.014 1.00 95.06 80 VAL A O 1
ATOM 639 N N . PHE A 1 81 ? 0.058 -4.152 -0.823 1.00 93.50 81 PHE A N 1
ATOM 640 C CA . PHE A 1 81 ? 0.079 -3.137 0.228 1.00 93.50 81 PHE A CA 1
ATOM 641 C C . PHE A 1 81 ? -1.172 -2.249 0.199 1.00 93.50 81 PHE A C 1
ATOM 643 O O . PHE A 1 81 ? -1.724 -1.958 1.263 1.00 93.50 81 PHE A O 1
ATOM 650 N N . ALA A 1 82 ? -1.685 -1.897 -0.984 1.00 93.00 82 ALA A N 1
ATOM 651 C CA . ALA A 1 82 ? -2.938 -1.155 -1.112 1.00 93.00 82 ALA A CA 1
ATOM 652 C C . ALA A 1 82 ? -4.125 -1.941 -0.524 1.00 93.00 82 ALA A C 1
ATOM 654 O O . ALA A 1 82 ? -4.870 -1.414 0.307 1.00 93.00 82 ALA A O 1
ATOM 655 N N . CYS A 1 83 ? -4.265 -3.224 -0.872 1.00 95.38 83 CYS A N 1
ATOM 656 C CA . CYS A 1 83 ? -5.314 -4.095 -0.337 1.00 95.38 83 CYS A CA 1
ATOM 657 C C . CYS A 1 83 ? -5.226 -4.227 1.189 1.00 95.38 83 CYS A C 1
ATOM 659 O O . CYS A 1 83 ? -6.238 -4.120 1.885 1.00 95.38 83 CYS A O 1
ATOM 661 N N . LEU A 1 84 ? -4.022 -4.412 1.733 1.00 93.44 84 LEU A N 1
ATOM 662 C CA . LEU A 1 84 ? -3.813 -4.470 3.179 1.00 93.44 84 LEU A CA 1
ATOM 663 C C . LEU A 1 84 ? -4.210 -3.154 3.867 1.00 93.44 84 LEU A C 1
ATOM 665 O O . LEU A 1 84 ? -4.854 -3.195 4.918 1.00 93.44 84 LEU A O 1
ATOM 669 N N . GLY A 1 85 ? -3.891 -2.002 3.271 1.00 90.81 85 GLY A N 1
ATOM 670 C CA . GLY A 1 85 ? -4.328 -0.687 3.748 1.00 90.81 85 GLY A CA 1
ATOM 671 C C . GLY A 1 85 ? -5.854 -0.573 3.817 1.00 90.81 85 GLY A C 1
ATOM 672 O O . GLY A 1 85 ? -6.408 -0.217 4.862 1.00 90.81 85 GLY A O 1
ATOM 673 N N . VAL A 1 86 ? -6.549 -0.981 2.750 1.00 94.50 86 VAL A N 1
ATOM 674 C CA . VAL A 1 86 ? -8.022 -1.001 2.686 1.00 94.50 86 VAL A CA 1
ATOM 675 C C . VAL A 1 86 ? -8.619 -1.916 3.758 1.00 94.50 86 VAL A C 1
ATOM 677 O O . VAL A 1 86 ? -9.531 -1.508 4.477 1.00 94.50 86 VAL A O 1
ATOM 680 N N . ILE A 1 87 ? -8.075 -3.123 3.945 1.00 94.06 87 ILE A N 1
ATOM 681 C CA . ILE A 1 87 ? -8.539 -4.061 4.983 1.00 94.06 87 ILE A CA 1
ATOM 682 C C . ILE A 1 87 ? -8.411 -3.441 6.383 1.00 94.06 87 ILE A C 1
ATOM 684 O O . ILE A 1 87 ? -9.274 -3.638 7.245 1.00 94.06 87 ILE A O 1
ATOM 688 N N . ARG A 1 88 ? -7.344 -2.676 6.641 1.00 90.94 88 ARG A N 1
ATOM 689 C CA . ARG A 1 88 ? -7.132 -2.006 7.934 1.00 90.94 88 ARG A CA 1
ATOM 690 C C . ARG A 1 88 ? -8.139 -0.879 8.163 1.00 90.94 88 ARG A C 1
ATOM 692 O O . ARG A 1 88 ? -8.672 -0.793 9.271 1.00 90.94 88 ARG A O 1
ATOM 699 N N . ILE A 1 89 ? -8.465 -0.099 7.130 1.00 91.56 89 ILE A N 1
ATOM 700 C CA . ILE A 1 89 ? -9.532 0.915 7.183 1.00 91.56 89 ILE A CA 1
ATOM 701 C C . ILE A 1 89 ? -10.899 0.261 7.405 1.00 91.56 89 ILE A C 1
ATOM 703 O O . ILE A 1 89 ? -11.644 0.683 8.289 1.00 91.56 89 ILE A O 1
ATOM 707 N N . ALA A 1 90 ? -11.220 -0.808 6.674 1.00 91.81 90 ALA A N 1
ATOM 708 C CA . ALA A 1 90 ? -12.485 -1.523 6.834 1.00 91.81 90 ALA A CA 1
ATOM 709 C C . ALA A 1 90 ? -12.658 -2.039 8.272 1.00 91.81 90 ALA A C 1
ATOM 711 O O . ALA A 1 90 ? -13.713 -1.869 8.885 1.00 91.81 90 ALA A O 1
ATOM 712 N N . ARG A 1 91 ? -11.593 -2.590 8.869 1.00 89.00 91 ARG A N 1
ATOM 713 C CA . ARG A 1 91 ? -11.591 -3.003 10.282 1.00 89.00 91 ARG A CA 1
ATOM 714 C C . ARG A 1 91 ? -11.815 -1.829 11.236 1.00 89.00 91 ARG A C 1
ATOM 716 O O . ARG A 1 91 ? -12.586 -1.973 12.182 1.00 89.00 91 ARG A O 1
ATOM 723 N N . TYR A 1 92 ? -11.193 -0.677 10.987 1.00 88.06 92 TYR A N 1
ATOM 724 C CA . TYR A 1 92 ? -11.441 0.542 11.764 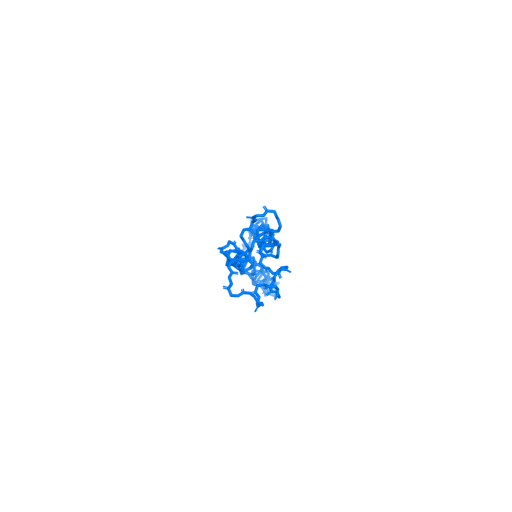1.00 88.06 92 TYR A CA 1
ATOM 725 C C . TYR A 1 92 ? -12.917 0.979 11.696 1.00 88.06 92 TYR A C 1
ATOM 727 O O . TYR A 1 92 ? -13.523 1.271 12.733 1.00 88.06 92 TYR A O 1
ATOM 735 N N . ALA A 1 93 ? -13.515 0.973 10.501 1.00 87.56 93 ALA A N 1
ATOM 736 C CA . ALA A 1 93 ? -14.908 1.363 10.294 1.00 87.56 93 ALA A CA 1
ATOM 737 C C . ALA A 1 93 ? -15.881 0.404 11.000 1.00 87.56 93 ALA A C 1
ATOM 739 O O . ALA A 1 93 ? -16.758 0.844 11.742 1.00 87.56 93 ALA A O 1
ATOM 740 N N . LEU A 1 94 ? -15.674 -0.911 10.864 1.00 87.56 94 LEU A N 1
ATOM 741 C CA . LEU A 1 94 ? -16.502 -1.928 11.522 1.00 87.56 94 LEU A CA 1
ATOM 742 C C . LEU A 1 94 ? -16.454 -1.823 13.052 1.00 87.56 94 LEU A C 1
ATOM 744 O O . LEU A 1 94 ? -17.490 -1.932 13.708 1.00 87.56 94 LEU A O 1
ATOM 748 N N . LEU A 1 95 ? -15.270 -1.594 13.628 1.00 83.88 95 LEU A N 1
ATOM 749 C CA . LEU A 1 95 ? -15.123 -1.404 15.073 1.00 83.88 95 LEU A CA 1
ATOM 750 C C . LEU A 1 95 ? -15.845 -0.141 15.554 1.00 83.88 95 LEU A C 1
ATOM 752 O O . LEU A 1 95 ? -16.511 -0.171 16.586 1.00 83.88 95 LEU A O 1
ATOM 756 N N . THR A 1 96 ? -15.751 0.948 14.793 1.00 81.94 96 THR A N 1
ATOM 757 C CA . THR A 1 96 ? -16.429 2.210 15.119 1.00 81.94 96 THR A CA 1
ATOM 758 C C . THR A 1 96 ? -17.949 2.049 15.081 1.00 81.94 96 THR A C 1
ATOM 760 O O . THR A 1 96 ? -18.630 2.451 16.025 1.00 81.94 96 THR A O 1
ATOM 763 N N . ASN A 1 97 ? -18.474 1.371 14.057 1.00 84.31 97 ASN A N 1
ATOM 764 C CA . ASN A 1 97 ? -19.907 1.117 13.918 1.00 84.31 97 ASN A CA 1
ATOM 765 C C . ASN A 1 97 ? -20.460 0.278 15.082 1.00 84.31 97 ASN A C 1
ATOM 767 O O . ASN A 1 97 ? -21.501 0.617 15.639 1.00 84.31 97 ASN A O 1
ATOM 771 N N . ARG A 1 98 ? -19.753 -0.780 15.506 1.00 81.69 98 ARG A N 1
ATOM 772 C CA . ARG A 1 98 ? -20.187 -1.632 16.632 1.00 81.69 98 ARG A CA 1
ATOM 773 C C . ARG A 1 98 ? -20.315 -0.860 17.946 1.00 81.69 98 ARG A C 1
ATOM 775 O O . ARG A 1 98 ? -21.284 -1.052 18.668 1.00 81.69 98 ARG A O 1
ATOM 782 N N . ILE A 1 99 ? -19.371 0.035 18.232 1.00 74.75 99 ILE A N 1
ATOM 783 C CA . ILE A 1 99 ? -19.397 0.854 19.454 1.00 74.75 99 ILE A CA 1
ATOM 784 C C . ILE A 1 99 ? -20.541 1.870 19.407 1.00 74.75 99 ILE A C 1
ATOM 786 O O . ILE A 1 99 ? -21.200 2.091 20.419 1.00 74.75 99 ILE A O 1
ATOM 790 N N . SER A 1 100 ? -20.796 2.475 18.239 1.00 76.25 100 SER A N 1
ATOM 791 C CA . SER A 1 100 ? -21.903 3.427 18.093 1.00 76.25 100 SER A CA 1
ATOM 792 C C . SER A 1 100 ? -23.260 2.793 18.410 1.00 76.25 100 SER A C 1
ATOM 794 O O . SER A 1 100 ? -24.065 3.426 19.083 1.00 76.25 100 SER A O 1
ATOM 796 N N . LYS A 1 101 ? -23.463 1.529 18.010 1.00 77.50 101 LYS A N 1
ATOM 797 C CA . LYS A 1 101 ? -24.673 0.765 18.332 1.00 77.50 101 LYS A CA 1
ATOM 798 C C . LYS A 1 101 ? -24.773 0.434 19.820 1.00 77.50 101 LYS A C 1
ATOM 800 O O . LYS A 1 101 ? -25.803 0.703 20.414 1.00 77.50 101 LYS A O 1
ATOM 805 N N . ALA A 1 102 ? -23.688 -0.043 20.434 1.00 75.75 102 ALA A N 1
ATOM 806 C CA . ALA A 1 102 ? -23.676 -0.361 21.864 1.00 75.75 102 ALA A CA 1
ATOM 807 C C . ALA A 1 102 ? -24.032 0.853 22.746 1.00 75.75 102 ALA A C 1
ATOM 809 O O . ALA A 1 102 ? -24.741 0.709 23.728 1.00 75.75 102 ALA A O 1
ATOM 810 N N . LYS A 1 103 ? -23.605 2.066 22.365 1.00 71.00 103 LYS A N 1
ATOM 811 C CA . LYS A 1 103 ? -23.938 3.299 23.101 1.00 71.00 103 LYS A CA 1
ATOM 812 C C . LYS A 1 103 ? -25.415 3.714 22.980 1.00 71.00 103 LYS A C 1
ATOM 814 O O . LYS A 1 103 ? -25.870 4.517 23.781 1.00 71.00 103 LYS A O 1
ATOM 819 N N . GLN A 1 104 ? -26.135 3.253 21.957 1.00 73.25 104 GLN A N 1
ATOM 820 C CA . GLN A 1 104 ? -27.562 3.560 21.774 1.00 73.25 104 GLN A CA 1
ATOM 821 C C . GLN A 1 104 ? -28.477 2.620 22.570 1.00 73.25 104 GLN A C 1
ATOM 823 O O . GLN A 1 104 ? -29.649 2.937 22.742 1.00 73.25 104 GLN A O 1
ATOM 828 N N . GLU A 1 105 ? -27.954 1.476 23.015 1.00 68.38 105 GLU A N 1
ATOM 829 C CA . GLU A 1 105 ? -28.687 0.464 23.787 1.00 68.38 105 GLU A CA 1
ATOM 830 C C . GLU A 1 105 ? -28.594 0.691 25.315 1.00 68.38 105 GLU A C 1
ATOM 832 O O . GLU A 1 105 ? -29.298 0.015 26.064 1.00 68.38 105 GLU A O 1
ATOM 837 N N . ASP A 1 106 ? -27.769 1.651 25.761 1.00 54.66 106 ASP A N 1
ATOM 838 C CA . ASP A 1 106 ? -27.553 2.069 27.163 1.00 54.66 106 ASP A CA 1
ATOM 839 C C . ASP A 1 106 ? -28.372 3.317 27.555 1.00 54.66 106 ASP A C 1
ATOM 841 O O . ASP A 1 106 ? -28.825 3.382 28.728 1.00 54.66 106 ASP A O 1
#

Organism: NCBI:txid48467

Sequence (106 aa):
MGIFTKSKVTVNTSFTAKRRWSHLIIAIVHFGFAALFGFCFYGRFWAWREEIAQVETSFLTPDGSNVNSGGMVWALPSLVFACLGVIRIARYALLTNRISKAKQED

Foldseek 3Di:
DDPPPPPPPPPVVVVLVVVLVVLLVLLVVLLVLLVVLVVQLCVQEVVCVVVCVVDVDQDADPVRHGSPPPRVVSNVSSVV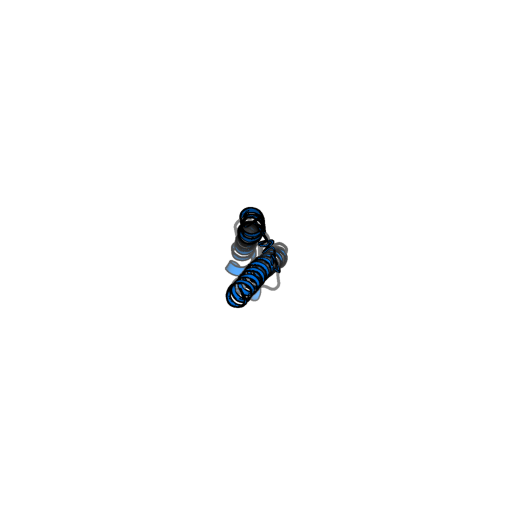SNVSSVVSVVVSVVSVVVVVVVVVVD

Radius of gyration: 24.31 Å; chains: 1; bounding box: 55×13×79 Å